Protein AF-A0A7K2VY89-F1 (afdb_monomer)

Foldseek 3Di:
DLLVLLLCLLVVVCVVCVNVVLLQQQLQQQLVVVVDPLVVSVVSSVDPDGDPRSVVRSVVVSVVSSVVLSVLVVVHVLSSVLVSVLVVLVVVLVLLVCLDAPNAQSDCDDDSVVRHRVHYPVRSVVSVVVSVVVSVVSVPPPPPD

Radius of gyration: 17.44 Å; Cα contacts (8 Å, |Δi|>4): 141; chains: 1; bounding box: 44×24×45 Å

Sequence (145 aa):
GPLLAAVCATAVPAVLTRGLHLDGLADTADGLGSGKPAAQALRIMKQSDIGPFGVITLVLVLLAQVAALAHAYEGSWARGALAAVVSATAARLALTLAARTGVPAARPEGLGAAVAGVVPVPGALAVTVTVIAAAAAGGALPGAG

Mean predicted aligned error: 5.03 Å

Solvent-accessible surface area (backbone atoms only — not comparable to full-atom values): 7760 Å² total; per-residue (Å²): 106,39,58,60,53,16,48,50,62,60,45,50,60,36,61,78,49,73,36,51,68,59,49,53,48,22,30,48,34,30,16,62,68,62,74,50,61,68,80,53,16,58,48,51,47,66,50,91,68,84,43,72,45,10,53,52,51,52,53,53,50,53,51,49,52,30,52,56,32,18,56,32,28,68,76,31,65,67,50,20,53,48,50,51,52,47,52,56,50,53,59,51,44,54,52,40,62,58,17,13,52,91,35,77,44,97,46,92,68,60,76,60,36,78,42,35,38,71,32,53,55,71,58,36,50,50,55,45,52,53,51,52,52,52,48,51,53,62,67,65,51,78,74,84,124

Secondary structure (DSSP, 8-state):
-HHHHHHHHHHHHHHHTTTHHHHHHHHHHHHHHT---HHHHHHHTTSSS--HHHHHHHHHHHHHHHHHHHHHHHH-HHHHHHHHHHHHHHHHHHHHHHTBTT---SSSSSHHHHHTT-B-HHHHHHHHHHHHHHHHHHHHS----

pLDDT: mean 90.21, std 9.16, range [43.75, 98.44]

Structure (mmCIF, N/CA/C/O backbone):
data_AF-A0A7K2VY89-F1
#
_entry.id   AF-A0A7K2VY89-F1
#
loop_
_atom_site.group_PDB
_atom_site.id
_atom_site.type_symbol
_atom_site.label_atom_id
_atom_site.label_alt_id
_atom_site.label_comp_id
_atom_site.label_asym_id
_atom_site.label_entity_id
_atom_site.label_seq_id
_atom_site.pdbx_PDB_ins_code
_atom_site.Cartn_x
_atom_site.Cartn_y
_atom_site.Cartn_z
_atom_site.occupancy
_atom_site.B_iso_or_equiv
_atom_site.auth_seq_id
_atom_site.auth_comp_id
_atom_site.auth_asym_id
_atom_site.auth_atom_id
_atom_site.pdbx_PDB_model_num
ATOM 1 N N . GLY A 1 1 ? 3.381 -0.831 -25.253 1.00 92.31 1 GLY A N 1
ATOM 2 C CA . GLY A 1 1 ? 3.948 0.517 -25.038 1.00 92.31 1 GLY A CA 1
ATOM 3 C C . GLY A 1 1 ? 4.009 0.839 -23.552 1.00 92.31 1 GLY A C 1
ATOM 4 O O . GLY A 1 1 ? 3.377 0.108 -22.791 1.00 92.31 1 GLY A O 1
ATOM 5 N N . PRO A 1 2 ? 4.731 1.900 -23.147 1.00 95.62 2 PRO A N 1
ATOM 6 C CA . PRO A 1 2 ? 4.949 2.277 -21.742 1.00 95.62 2 PRO A CA 1
ATOM 7 C C . PRO A 1 2 ? 3.669 2.357 -20.901 1.00 95.62 2 PRO A C 1
ATOM 9 O O . PRO A 1 2 ? 3.603 1.770 -19.825 1.00 95.62 2 PRO A O 1
ATOM 12 N N . LEU A 1 3 ? 2.609 2.973 -21.438 1.00 97.50 3 LEU A N 1
ATOM 13 C CA . LEU A 1 3 ? 1.317 3.080 -20.754 1.00 97.50 3 LEU A CA 1
ATOM 14 C C . LEU A 1 3 ? 0.694 1.712 -20.433 1.00 97.50 3 LEU A C 1
ATOM 16 O O . LEU A 1 3 ? 0.249 1.479 -19.315 1.00 97.50 3 LEU A O 1
ATOM 20 N N . LEU A 1 4 ? 0.697 0.781 -21.392 1.00 97.69 4 LEU A N 1
ATOM 21 C CA . LEU A 1 4 ? 0.163 -0.566 -21.169 1.00 97.69 4 LEU A CA 1
ATOM 22 C C . LEU A 1 4 ? 0.989 -1.324 -20.120 1.00 97.69 4 LEU A C 1
ATOM 24 O O . LEU A 1 4 ? 0.421 -2.006 -19.275 1.00 97.69 4 LEU A O 1
ATOM 28 N N . ALA A 1 5 ? 2.318 -1.180 -20.143 1.00 97.25 5 ALA A N 1
ATOM 29 C CA . ALA A 1 5 ? 3.189 -1.781 -19.135 1.00 97.25 5 ALA A CA 1
ATOM 30 C C . ALA A 1 5 ? 2.903 -1.222 -17.732 1.00 97.25 5 ALA A C 1
ATOM 32 O O . ALA A 1 5 ? 2.839 -1.990 -16.775 1.00 97.25 5 ALA A O 1
ATOM 33 N N . ALA A 1 6 ? 2.662 0.087 -17.619 1.00 97.38 6 ALA A N 1
ATOM 34 C CA . ALA A 1 6 ? 2.277 0.739 -16.373 1.00 97.38 6 ALA A CA 1
ATOM 35 C C . ALA A 1 6 ? 0.930 0.233 -15.836 1.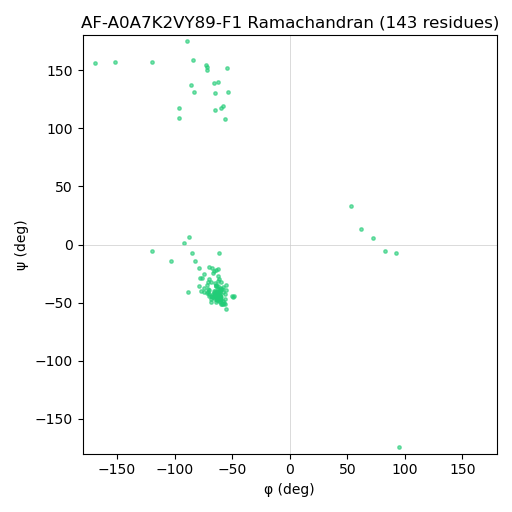00 97.38 6 ALA A C 1
ATOM 37 O O . ALA A 1 6 ? 0.844 -0.122 -14.664 1.00 97.38 6 ALA A O 1
ATOM 38 N N . VAL A 1 7 ? -0.090 0.122 -16.696 1.00 98.12 7 VAL A N 1
ATOM 39 C CA . VAL A 1 7 ? -1.400 -0.448 -16.332 1.00 98.12 7 VAL A CA 1
ATOM 40 C C . VAL A 1 7 ? -1.266 -1.903 -15.879 1.00 98.12 7 VAL A C 1
ATOM 42 O O . VAL A 1 7 ? -1.835 -2.290 -14.864 1.00 98.12 7 VAL A O 1
ATOM 45 N N . CYS A 1 8 ? -0.486 -2.723 -16.586 1.00 97.44 8 CYS A N 1
ATOM 46 C CA . CYS A 1 8 ? -0.237 -4.099 -16.158 1.00 97.44 8 CYS A CA 1
ATOM 47 C C . CYS A 1 8 ? 0.496 -4.146 -14.808 1.00 97.44 8 CYS A C 1
ATOM 49 O O . CYS A 1 8 ? 0.133 -4.935 -13.938 1.00 97.44 8 CYS A O 1
ATOM 51 N N . ALA A 1 9 ? 1.499 -3.288 -14.608 1.00 96.06 9 ALA A N 1
ATOM 52 C CA . ALA A 1 9 ? 2.269 -3.226 -13.371 1.00 96.06 9 ALA A CA 1
ATOM 53 C C . ALA A 1 9 ? 1.423 -2.796 -12.157 1.00 96.06 9 ALA A C 1
ATOM 55 O O . ALA A 1 9 ? 1.662 -3.301 -11.062 1.00 96.06 9 ALA A O 1
ATOM 56 N N . THR A 1 10 ? 0.415 -1.933 -12.333 1.00 96.25 10 THR A N 1
ATOM 57 C CA . THR A 1 10 ? -0.552 -1.592 -11.270 1.00 96.25 10 THR A CA 1
ATOM 58 C C . THR A 1 10 ? -1.634 -2.656 -11.084 1.00 96.25 10 THR A C 1
ATOM 60 O O . THR A 1 10 ? -2.035 -2.937 -9.954 1.00 96.25 10 THR A O 1
ATOM 63 N N . ALA A 1 11 ? -2.082 -3.305 -12.162 1.00 96.31 11 ALA A N 1
ATOM 64 C CA . ALA A 1 11 ? -3.124 -4.329 -12.108 1.00 96.31 11 ALA A CA 1
ATOM 65 C C . ALA A 1 11 ? -2.651 -5.648 -11.475 1.00 96.31 11 ALA A C 1
ATOM 67 O O . ALA A 1 11 ? -3.420 -6.303 -10.770 1.00 96.31 11 ALA A O 1
ATOM 68 N N . VAL A 1 12 ? -1.393 -6.050 -11.686 1.00 96.00 12 VAL A N 1
ATOM 69 C CA . VAL A 1 12 ? -0.855 -7.318 -11.162 1.00 96.00 12 VAL A CA 1
ATOM 70 C C . VAL A 1 12 ? -0.996 -7.420 -9.633 1.00 96.00 12 VAL A C 1
ATOM 72 O O . VAL A 1 12 ? -1.581 -8.401 -9.170 1.00 96.00 12 VAL A O 1
ATOM 75 N N . PRO A 1 13 ? -0.565 -6.436 -8.816 1.00 92.75 13 PRO A N 1
ATOM 76 C CA . PRO A 1 13 ? -0.810 -6.453 -7.374 1.00 92.75 13 PRO A CA 1
ATOM 77 C C . PRO A 1 13 ? -2.296 -6.531 -7.002 1.00 92.75 13 PRO A C 1
ATOM 79 O O . PRO A 1 13 ? -2.644 -7.214 -6.035 1.00 92.75 13 PRO A O 1
ATOM 82 N N . ALA A 1 14 ? -3.183 -5.875 -7.759 1.00 94.88 14 ALA A N 1
ATOM 83 C CA . ALA A 1 14 ? -4.629 -5.935 -7.531 1.00 94.88 14 ALA A CA 1
ATOM 84 C C . ALA A 1 14 ? -5.158 -7.351 -7.723 1.00 94.88 14 ALA A C 1
ATOM 86 O O . ALA A 1 14 ? -5.806 -7.879 -6.825 1.00 94.88 14 ALA A O 1
ATOM 87 N N . VAL A 1 15 ? -4.783 -8.021 -8.808 1.00 96.25 15 VAL A N 1
ATOM 88 C CA . VAL A 1 15 ? -5.179 -9.414 -9.050 1.00 96.25 15 VAL A CA 1
ATOM 89 C C . VAL A 1 15 ? -4.580 -10.356 -8.002 1.00 96.25 15 VAL A C 1
ATOM 91 O O . VAL A 1 15 ? -5.305 -11.159 -7.416 1.00 96.25 15 VAL A O 1
ATOM 94 N N . LEU A 1 16 ? -3.283 -10.230 -7.701 1.00 94.62 16 LEU A N 1
ATOM 95 C CA . LEU A 1 16 ? -2.589 -11.099 -6.739 1.00 94.62 16 LEU A CA 1
ATOM 96 C C . LEU A 1 16 ? -3.152 -10.987 -5.318 1.00 94.62 16 LEU A C 1
ATOM 98 O O . LEU A 1 16 ? -3.147 -11.959 -4.567 1.00 94.62 16 LEU A O 1
ATOM 102 N N . THR A 1 17 ? -3.646 -9.808 -4.947 1.00 92.31 17 THR A N 1
ATOM 103 C CA . THR A 1 17 ? -4.306 -9.578 -3.653 1.00 92.31 17 THR A CA 1
ATOM 104 C C . THR A 1 17 ? -5.819 -9.776 -3.710 1.00 92.31 17 THR A C 1
ATOM 106 O O . THR A 1 17 ? -6.479 -9.581 -2.695 1.00 92.31 17 THR A O 1
ATOM 109 N N . ARG A 1 18 ? -6.380 -10.144 -4.872 1.00 94.44 18 ARG A N 1
ATOM 110 C CA . ARG A 1 18 ? -7.831 -10.196 -5.126 1.00 94.44 18 ARG A CA 1
ATOM 111 C C . ARG A 1 18 ? -8.547 -8.881 -4.786 1.00 94.44 18 ARG A C 1
ATOM 113 O O . ARG A 1 18 ? -9.672 -8.892 -4.309 1.00 94.44 18 ARG A O 1
ATOM 120 N N . GLY A 1 19 ? -7.867 -7.756 -4.984 1.00 93.00 19 GLY A N 1
ATOM 121 C CA . GLY A 1 19 ? -8.367 -6.417 -4.686 1.00 93.00 19 GLY A CA 1
ATOM 122 C C . GLY A 1 19 ? -8.222 -5.985 -3.227 1.00 93.00 19 GLY A C 1
ATOM 123 O O . 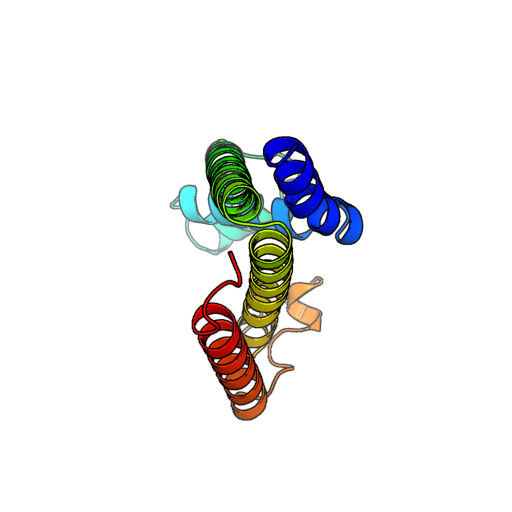GLY A 1 19 ? -8.442 -4.814 -2.953 1.00 93.00 19 GLY A O 1
ATOM 124 N N . LEU A 1 20 ? -7.771 -6.852 -2.311 1.00 92.31 20 LEU A N 1
ATOM 125 C CA . LEU A 1 20 ? -7.786 -6.589 -0.862 1.00 92.31 20 LEU A CA 1
ATOM 126 C C . LEU A 1 20 ? -7.075 -5.291 -0.445 1.00 92.31 20 LEU A C 1
ATOM 128 O O . LEU A 1 20 ? -7.479 -4.632 0.506 1.00 92.31 20 LEU A O 1
ATOM 132 N N . HIS A 1 21 ? -5.997 -4.916 -1.134 1.00 92.75 21 HIS A N 1
ATOM 133 C CA . HIS A 1 21 ? -5.279 -3.682 -0.808 1.00 92.75 21 HIS A CA 1
ATOM 134 C C . HIS A 1 21 ? -5.982 -2.417 -1.327 1.00 92.75 21 HIS A C 1
ATOM 136 O O . HIS A 1 21 ? -5.830 -1.360 -0.722 1.00 92.75 21 HIS A O 1
ATOM 142 N N . LEU A 1 22 ? -6.729 -2.518 -2.433 1.00 95.44 22 LEU A N 1
ATOM 143 C CA . LEU A 1 22 ? -7.538 -1.418 -2.963 1.00 95.44 22 LEU A CA 1
ATOM 144 C C . LEU A 1 22 ? -8.820 -1.264 -2.143 1.00 95.44 22 LEU A C 1
ATOM 146 O O . LEU A 1 22 ? -9.188 -0.147 -1.811 1.00 95.44 22 LEU A O 1
ATOM 150 N N . ASP A 1 23 ? -9.430 -2.381 -1.756 1.00 94.81 23 ASP A N 1
ATOM 151 C CA . ASP A 1 23 ? -10.564 -2.447 -0.831 1.00 94.81 23 ASP A CA 1
ATOM 152 C C . ASP A 1 23 ? -10.221 -1.754 0.495 1.00 94.81 23 ASP A C 1
ATOM 154 O O . ASP A 1 23 ? -10.806 -0.734 0.841 1.00 94.81 23 ASP A O 1
ATOM 158 N N . GLY A 1 24 ? -9.129 -2.175 1.146 1.00 93.31 24 GLY A N 1
ATOM 159 C CA . GLY A 1 24 ? -8.674 -1.539 2.382 1.00 93.31 24 GLY A CA 1
ATOM 160 C C . GLY A 1 24 ? -8.302 -0.057 2.229 1.00 93.31 24 GLY A C 1
ATOM 161 O O . GLY A 1 24 ? -8.456 0.709 3.181 1.00 93.31 24 GLY A O 1
ATOM 162 N N . LEU A 1 25 ? -7.828 0.375 1.053 1.00 95.25 25 LEU A N 1
ATOM 163 C CA . LEU A 1 25 ? -7.570 1.790 0.768 1.00 95.25 25 LEU A CA 1
ATOM 164 C C . LEU A 1 25 ? -8.878 2.587 0.653 1.00 95.25 25 LEU A C 1
ATOM 166 O O . LEU A 1 25 ? -8.966 3.674 1.226 1.00 95.25 25 LEU A O 1
ATOM 170 N N . ALA A 1 26 ? -9.873 2.051 -0.057 1.00 97.38 26 ALA A N 1
ATOM 171 C CA . ALA A 1 26 ? -11.187 2.664 -0.206 1.00 97.38 26 ALA A CA 1
ATOM 172 C C . ALA A 1 26 ? -11.915 2.755 1.139 1.00 97.38 26 ALA A C 1
ATOM 174 O O . ALA A 1 26 ? -12.306 3.851 1.537 1.00 97.38 26 ALA A O 1
ATOM 175 N N . ASP A 1 27 ? -11.963 1.653 1.892 1.00 95.50 27 ASP A N 1
ATOM 176 C CA . ASP A 1 27 ? -12.549 1.599 3.233 1.00 95.50 27 ASP A CA 1
ATOM 177 C C . ASP A 1 27 ? -11.902 2.629 4.155 1.00 95.50 27 ASP A C 1
ATOM 179 O O . ASP A 1 27 ? -12.582 3.391 4.847 1.00 95.50 27 ASP A O 1
ATOM 183 N N . THR A 1 28 ? -10.566 2.689 4.153 1.00 94.69 28 THR A N 1
ATOM 184 C CA . THR A 1 28 ? -9.829 3.648 4.979 1.00 94.69 28 THR A CA 1
ATOM 185 C C . THR A 1 28 ? -10.189 5.083 4.600 1.00 94.69 28 THR A C 1
ATOM 187 O O . THR A 1 28 ? -10.415 5.908 5.488 1.00 94.69 28 THR A O 1
ATOM 190 N N . ALA A 1 29 ? -10.280 5.383 3.303 1.00 97.44 29 ALA A N 1
ATOM 191 C CA . ALA A 1 29 ? -10.660 6.703 2.817 1.00 97.44 29 ALA A CA 1
ATOM 192 C C . ALA A 1 29 ? -12.101 7.072 3.194 1.00 97.44 29 ALA A C 1
ATOM 194 O O . ALA A 1 29 ? -12.326 8.181 3.672 1.00 97.44 29 ALA A O 1
ATOM 195 N N . ASP A 1 30 ? -13.060 6.156 3.061 1.00 97.50 30 ASP A N 1
ATOM 196 C CA . ASP A 1 30 ? -14.456 6.400 3.433 1.00 97.50 30 ASP A CA 1
ATOM 197 C C . ASP A 1 30 ? -14.639 6.538 4.945 1.00 97.50 30 ASP A C 1
ATOM 199 O O . ASP A 1 30 ? -15.292 7.473 5.418 1.00 97.50 30 ASP A O 1
ATOM 203 N N . GLY A 1 31 ? -14.009 5.666 5.731 1.00 96.25 31 GLY A N 1
ATOM 204 C CA . GLY A 1 31 ? -14.075 5.734 7.184 1.00 96.25 31 GLY A CA 1
ATOM 205 C C . GLY A 1 31 ? -13.460 7.023 7.732 1.00 96.25 31 GLY A C 1
ATOM 206 O O . GLY A 1 31 ? -14.099 7.700 8.541 1.00 96.25 31 GLY A O 1
ATOM 207 N N . LEU A 1 32 ? -12.263 7.406 7.274 1.00 95.62 32 LEU A N 1
ATOM 208 C CA . LEU A 1 3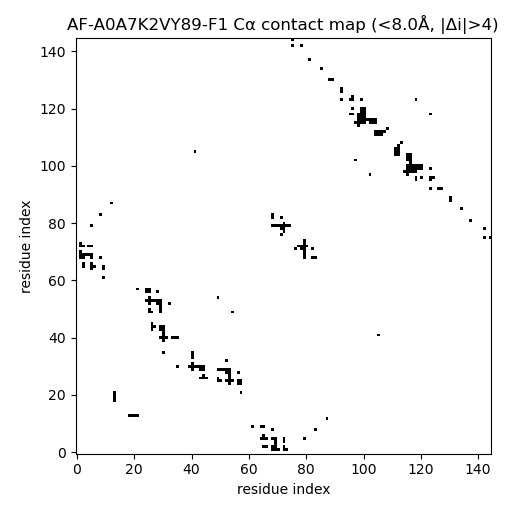2 ? -11.602 8.644 7.710 1.00 95.62 32 LEU A CA 1
ATOM 209 C C . LEU A 1 32 ? -12.276 9.899 7.135 1.00 95.62 32 LEU A C 1
ATOM 211 O O . LEU A 1 32 ? -12.476 10.874 7.860 1.00 95.62 32 LEU A O 1
ATOM 215 N N . GLY A 1 33 ? -12.669 9.867 5.861 1.00 95.69 33 GLY A N 1
ATOM 216 C CA . GLY A 1 33 ? -13.340 10.970 5.170 1.00 95.69 33 GLY A CA 1
ATOM 217 C C . GLY A 1 33 ? -14.734 11.275 5.718 1.00 95.69 33 GLY A C 1
ATOM 218 O O . GLY A 1 33 ? -15.201 12.408 5.623 1.00 95.69 33 GLY A O 1
ATOM 219 N N . SER A 1 34 ? -15.381 10.306 6.376 1.00 94.56 34 SER A N 1
ATOM 220 C CA . SER A 1 34 ? -16.690 10.500 7.010 1.00 94.56 34 SER A CA 1
ATOM 221 C C . SER A 1 34 ? -16.704 11.536 8.145 1.00 94.56 34 SER A C 1
ATOM 223 O O . SER A 1 34 ? -17.778 12.017 8.520 1.00 94.56 34 SER A O 1
ATOM 225 N N . GLY A 1 35 ? -15.542 11.838 8.744 1.00 94.19 35 GLY A N 1
ATOM 226 C CA . GLY A 1 35 ? -15.421 12.732 9.901 1.00 94.19 35 GLY A CA 1
ATOM 227 C C . GLY A 1 35 ? -16.160 12.244 11.155 1.00 94.19 35 GLY A C 1
ATOM 228 O O . GLY A 1 35 ? -16.385 13.017 12.088 1.00 94.19 35 GLY A O 1
ATOM 229 N N . LYS A 1 36 ? -16.593 10.978 11.184 1.00 94.94 36 LYS A N 1
ATOM 230 C CA . LYS A 1 36 ? -17.340 10.403 12.304 1.00 94.94 36 LYS A CA 1
ATOM 231 C C . LYS A 1 36 ? -16.401 9.913 13.417 1.00 94.94 36 LYS A C 1
ATOM 233 O O . LYS A 1 36 ? -15.241 9.598 13.155 1.00 94.94 36 LYS A O 1
ATOM 238 N N . PRO A 1 37 ? -16.895 9.766 14.663 1.00 96.31 37 PRO A N 1
ATOM 239 C CA . PRO A 1 37 ? -16.138 9.116 15.732 1.00 96.31 37 PRO A CA 1
ATOM 240 C C . PRO A 1 37 ? -15.664 7.711 15.333 1.00 96.31 37 PRO A C 1
ATOM 242 O O . PRO A 1 37 ? -16.354 7.016 14.584 1.00 96.31 37 PRO A O 1
ATOM 245 N N . ALA A 1 38 ? -14.542 7.255 15.900 1.00 92.62 38 ALA A N 1
ATOM 246 C CA . ALA A 1 38 ? -13.863 6.010 15.516 1.00 92.62 38 ALA A CA 1
ATOM 247 C C . ALA A 1 38 ? -14.797 4.788 15.409 1.00 92.62 38 ALA A C 1
ATOM 249 O O . ALA A 1 38 ? -14.762 4.064 14.419 1.00 92.62 38 ALA A O 1
ATOM 250 N N . ALA A 1 39 ? -15.699 4.594 16.377 1.00 93.44 39 ALA A N 1
ATOM 251 C CA . ALA A 1 39 ? -16.642 3.473 16.363 1.00 93.44 39 ALA A CA 1
ATOM 252 C C . ALA A 1 39 ? -17.612 3.495 15.167 1.00 93.44 39 ALA A C 1
ATOM 254 O O . ALA A 1 39 ? -18.123 2.452 14.777 1.00 93.44 39 ALA A O 1
ATOM 255 N N . GLN A 1 40 ? -17.911 4.668 14.608 1.00 94.12 40 GLN A N 1
ATOM 256 C CA . GLN A 1 40 ? -18.780 4.825 13.442 1.00 94.12 40 GLN A CA 1
ATOM 257 C C . GLN A 1 40 ? -17.975 4.720 12.143 1.00 94.12 40 GLN A C 1
ATOM 259 O O . GLN A 1 40 ? -18.411 4.024 11.233 1.00 94.12 40 GLN A O 1
ATOM 264 N N . ALA A 1 41 ? -16.779 5.314 12.092 1.00 94.94 41 ALA A N 1
ATOM 265 C CA . ALA A 1 41 ? -15.844 5.151 10.978 1.00 94.94 41 ALA A CA 1
ATOM 266 C C . ALA A 1 41 ? -15.506 3.668 10.730 1.00 94.94 41 ALA A C 1
ATOM 268 O O . ALA A 1 41 ? -15.566 3.198 9.601 1.00 94.94 41 ALA A O 1
ATOM 269 N N . LEU A 1 42 ? -15.269 2.893 11.796 1.00 93.25 42 LEU A N 1
ATOM 270 C CA . LEU A 1 42 ? -15.039 1.445 11.709 1.00 93.25 42 LEU A CA 1
ATOM 271 C C . LEU A 1 42 ? -16.267 0.651 11.251 1.00 93.25 42 LEU A C 1
ATOM 273 O O . LEU A 1 42 ? -16.113 -0.461 10.750 1.00 93.25 42 LEU A O 1
ATOM 277 N N . ARG A 1 43 ? -17.484 1.178 11.452 1.00 92.69 43 ARG A N 1
ATOM 278 C CA . ARG A 1 43 ? -18.692 0.573 10.875 1.00 92.69 43 ARG A CA 1
ATOM 279 C C . ARG A 1 43 ? -18.783 0.853 9.383 1.00 92.69 43 ARG A C 1
ATOM 281 O O . ARG A 1 43 ? -19.119 -0.075 8.666 1.00 92.69 43 ARG A O 1
ATOM 2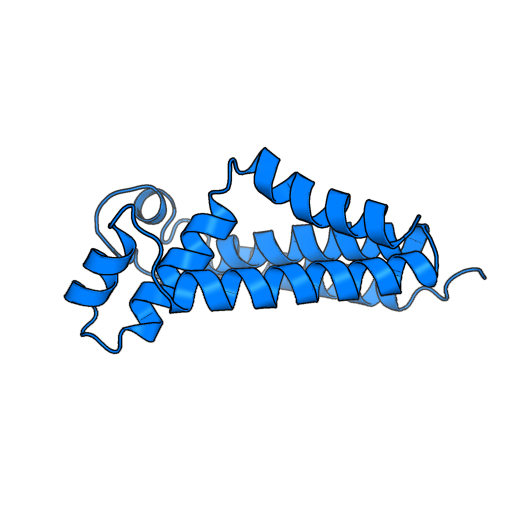88 N N . ILE A 1 44 ? -18.444 2.067 8.944 1.00 93.94 44 ILE A N 1
ATOM 289 C CA . ILE A 1 44 ? -18.386 2.435 7.519 1.00 93.94 44 ILE A CA 1
ATOM 290 C C . ILE A 1 44 ? -17.398 1.519 6.787 1.00 93.94 44 ILE A C 1
ATOM 292 O O . ILE A 1 44 ? -17.790 0.854 5.842 1.00 93.94 44 ILE A O 1
ATOM 296 N N . MET A 1 45 ? -16.187 1.345 7.328 1.00 93.31 45 MET A N 1
ATOM 297 C CA . MET A 1 45 ? -15.158 0.414 6.818 1.00 93.31 45 MET A CA 1
ATOM 298 C C . MET A 1 45 ? -15.563 -1.077 6.810 1.00 93.31 45 MET A C 1
ATOM 300 O O . MET A 1 45 ? -14.773 -1.927 6.418 1.00 93.31 45 MET A O 1
ATOM 304 N N . LYS A 1 46 ? -16.717 -1.449 7.378 1.00 89.88 46 LYS A N 1
ATOM 305 C CA . LYS A 1 46 ? -17.233 -2.832 7.360 1.00 89.88 46 LYS A CA 1
ATOM 306 C C . LYS A 1 46 ? -18.347 -3.016 6.340 1.00 89.88 46 LYS A C 1
ATOM 308 O O . LYS A 1 46 ? -18.760 -4.154 6.113 1.00 89.88 46 LYS A O 1
ATOM 313 N N . GLN A 1 47 ? -18.900 -1.925 5.826 1.00 90.62 47 GLN A N 1
ATOM 314 C CA . GLN A 1 47 ? -19.945 -2.028 4.833 1.00 90.62 47 GLN A CA 1
ATOM 315 C C . GLN A 1 47 ? -19.334 -2.492 3.510 1.00 90.62 47 GLN A C 1
ATOM 317 O O . GLN A 1 47 ? -18.163 -2.265 3.245 1.00 90.62 47 GLN A O 1
ATOM 322 N N . SER A 1 48 ? -20.116 -3.202 2.703 1.00 88.69 48 SER A N 1
ATOM 323 C CA . SER A 1 48 ? -19.640 -3.702 1.408 1.00 88.69 48 SER A CA 1
ATOM 324 C C . SER A 1 48 ? -19.780 -2.673 0.284 1.00 88.69 48 SER A C 1
ATOM 326 O O . SER A 1 48 ? -19.363 -2.944 -0.839 1.00 88.69 48 SER A O 1
ATOM 328 N N . ASP A 1 49 ? -20.424 -1.534 0.548 1.00 91.00 49 ASP A N 1
ATOM 329 C CA . ASP A 1 49 ? -20.551 -0.431 -0.393 1.00 91.00 49 ASP A CA 1
ATOM 330 C C . ASP A 1 49 ? -19.338 0.497 -0.328 1.00 91.00 49 ASP A C 1
ATOM 332 O O . ASP A 1 49 ? -18.866 0.861 0.744 1.00 91.00 49 ASP A O 1
ATOM 336 N N . ILE A 1 50 ? -18.869 0.914 -1.504 1.00 95.31 50 ILE A N 1
ATOM 337 C CA . ILE A 1 50 ? -17.841 1.944 -1.624 1.00 95.31 50 ILE A CA 1
ATOM 338 C C . ILE A 1 50 ? -18.488 3.329 -1.550 1.00 95.31 50 ILE A C 1
ATOM 340 O O . ILE A 1 50 ? -19.464 3.618 -2.250 1.00 95.31 50 ILE A O 1
ATOM 344 N N . GLY A 1 51 ? -17.937 4.200 -0.713 1.00 95.31 51 GLY A N 1
ATOM 345 C CA . GLY A 1 51 ? -18.375 5.578 -0.577 1.00 95.31 51 GLY A CA 1
ATOM 346 C C . GLY A 1 51 ? -17.659 6.537 -1.539 1.00 95.31 51 GLY A C 1
ATOM 347 O O . GLY A 1 51 ? -16.742 6.165 -2.281 1.00 95.31 51 GLY A O 1
ATOM 348 N N . PRO A 1 52 ? -18.075 7.818 -1.563 1.00 96.56 52 PRO A N 1
ATOM 349 C CA . PRO A 1 52 ? -17.497 8.810 -2.466 1.00 96.56 52 PRO A CA 1
ATOM 350 C C . PRO A 1 52 ? -16.004 9.060 -2.229 1.00 96.56 52 PRO A C 1
ATOM 352 O O . PRO A 1 52 ? -15.268 9.287 -3.189 1.00 96.56 52 PRO A O 1
ATOM 355 N N . PHE A 1 53 ? -15.545 9.021 -0.973 1.00 97.69 53 PHE A N 1
ATOM 356 C CA . PHE A 1 53 ? -14.132 9.237 -0.663 1.00 97.69 53 PHE A CA 1
ATOM 357 C C . PHE A 1 53 ? -13.294 8.051 -1.132 1.00 97.69 53 PHE A C 1
ATOM 359 O O . PHE A 1 53 ? -12.250 8.268 -1.742 1.00 97.69 53 PHE A O 1
ATOM 366 N N . GLY A 1 54 ? -13.783 6.823 -0.950 1.00 97.75 54 GLY A N 1
ATOM 367 C CA . GLY A 1 54 ? -13.167 5.611 -1.474 1.00 97.75 54 GLY A CA 1
ATOM 368 C C . GLY A 1 54 ? -13.000 5.674 -2.987 1.00 97.75 54 GLY A C 1
ATOM 369 O O . GLY A 1 54 ? -11.888 5.507 -3.489 1.00 97.75 54 GLY A O 1
ATOM 370 N N . VAL A 1 55 ? -14.065 6.016 -3.723 1.00 98.12 55 VAL A N 1
ATOM 371 C CA . VAL A 1 55 ? -14.008 6.164 -5.189 1.00 98.12 55 VAL A CA 1
ATOM 372 C C . VAL A 1 55 ? -12.983 7.220 -5.610 1.00 98.12 55 VAL A C 1
ATOM 374 O O . VAL A 1 55 ? -12.125 6.938 -6.449 1.00 98.12 55 VAL A O 1
ATOM 377 N N . ILE A 1 56 ? -13.042 8.426 -5.034 1.00 98.25 56 ILE A N 1
ATOM 378 C CA . ILE A 1 56 ? -12.126 9.523 -5.386 1.00 98.25 56 ILE A CA 1
ATOM 379 C C . ILE A 1 56 ? -10.677 9.124 -5.096 1.00 98.25 56 ILE A C 1
ATOM 381 O O . ILE A 1 56 ? -9.806 9.309 -5.948 1.00 98.25 56 ILE A O 1
ATOM 385 N N . THR A 1 57 ? -10.411 8.540 -3.926 1.00 98.31 57 THR A N 1
ATOM 386 C CA . THR A 1 57 ? -9.074 8.079 -3.550 1.00 98.31 57 THR A CA 1
ATOM 387 C C . THR A 1 57 ? -8.563 7.013 -4.512 1.00 98.31 57 THR A C 1
ATOM 389 O O . THR A 1 57 ? -7.435 7.139 -4.986 1.00 98.31 57 THR A O 1
ATOM 392 N N . LEU A 1 58 ? -9.368 6.002 -4.855 1.00 98.12 58 LEU A N 1
ATOM 393 C CA . LEU A 1 58 ? -8.954 4.960 -5.797 1.00 98.12 58 LEU A CA 1
ATOM 394 C C . LEU A 1 58 ? -8.631 5.528 -7.177 1.00 98.12 58 LEU A C 1
ATOM 396 O O . LEU A 1 58 ? -7.591 5.193 -7.741 1.00 98.12 58 LEU A O 1
ATOM 400 N N . VAL A 1 59 ? -9.480 6.410 -7.706 1.00 98.44 59 VAL A N 1
ATOM 401 C CA . VAL A 1 59 ? -9.248 7.042 -9.010 1.00 98.44 59 VAL A CA 1
ATOM 402 C C . VAL A 1 59 ? -7.943 7.832 -8.995 1.00 98.44 59 VAL A C 1
ATOM 404 O O . VAL A 1 59 ? -7.087 7.610 -9.849 1.00 98.44 59 VAL A O 1
ATOM 407 N N . LEU A 1 60 ? -7.747 8.713 -8.011 1.00 98.38 60 LEU A N 1
ATOM 408 C CA . LEU A 1 60 ? -6.546 9.546 -7.937 1.00 98.38 60 LEU A CA 1
ATOM 409 C C . LEU A 1 60 ? -5.274 8.712 -7.742 1.00 98.38 60 LEU A C 1
ATOM 411 O O . LEU A 1 60 ? -4.269 8.971 -8.403 1.00 98.38 60 LEU A O 1
ATOM 415 N N . VAL A 1 61 ? -5.313 7.692 -6.881 1.00 97.25 61 VAL A N 1
ATOM 416 C CA . VAL A 1 61 ? -4.154 6.830 -6.614 1.00 97.25 61 VAL A CA 1
ATOM 417 C C . VAL A 1 61 ? -3.802 5.979 -7.830 1.00 97.25 61 VAL A C 1
ATOM 419 O O . VAL A 1 61 ? -2.635 5.947 -8.217 1.00 97.25 61 VAL A O 1
ATOM 422 N N . LEU A 1 62 ? -4.776 5.329 -8.472 1.00 97.81 62 LEU A N 1
ATOM 423 C CA . LEU A 1 62 ? -4.514 4.493 -9.647 1.00 97.81 62 LEU A CA 1
ATOM 424 C C . LEU A 1 62 ? -4.013 5.328 -10.831 1.00 97.81 62 LEU A C 1
ATOM 426 O O . LEU A 1 62 ? -3.071 4.917 -11.508 1.00 97.81 62 LEU A O 1
ATOM 430 N N . LEU A 1 63 ? -4.581 6.521 -11.049 1.00 98.31 63 LEU A N 1
ATOM 431 C CA . LEU A 1 63 ? -4.090 7.451 -12.068 1.00 98.31 63 LEU A CA 1
ATOM 432 C C . LEU A 1 63 ? -2.654 7.891 -11.779 1.00 98.31 63 LEU A C 1
ATOM 434 O O . LEU A 1 63 ? -1.815 7.843 -12.677 1.00 98.31 63 LEU A O 1
ATOM 438 N N . ALA A 1 64 ? -2.348 8.264 -10.534 1.00 97.56 64 ALA A N 1
ATOM 439 C CA . ALA A 1 64 ? -1.000 8.662 -10.143 1.00 97.56 64 ALA A CA 1
AT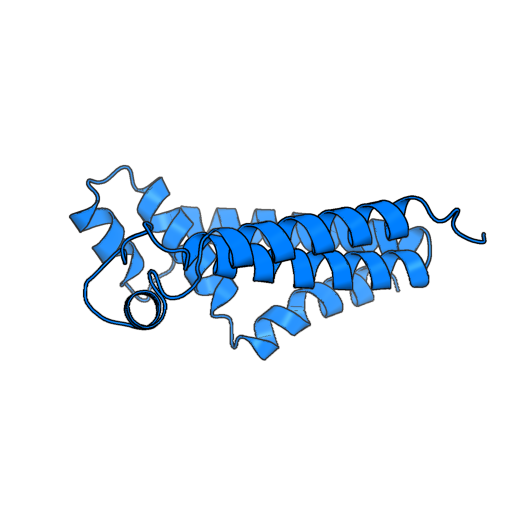OM 440 C C . ALA A 1 64 ? 0.013 7.519 -10.322 1.00 97.56 64 ALA A C 1
ATOM 442 O O . ALA A 1 64 ? 1.102 7.740 -10.850 1.00 97.56 64 ALA A O 1
ATOM 443 N N . GLN A 1 65 ? -0.346 6.290 -9.938 1.00 96.38 65 GLN A N 1
ATOM 444 C CA . GLN A 1 65 ? 0.513 5.118 -10.111 1.00 96.38 65 GLN A CA 1
ATOM 445 C C . GLN A 1 65 ? 0.778 4.815 -11.589 1.00 96.38 65 GLN A C 1
ATOM 447 O O . GLN A 1 65 ? 1.928 4.602 -11.973 1.00 96.38 65 GLN A O 1
ATOM 452 N N . VAL A 1 66 ? -0.267 4.817 -12.425 1.00 98.19 66 VAL A N 1
ATOM 453 C CA . VAL A 1 66 ? -0.127 4.571 -13.866 1.00 98.19 66 VAL A CA 1
ATOM 454 C C . VAL A 1 66 ? 0.700 5.673 -14.526 1.00 98.19 66 VAL A C 1
ATOM 456 O O . VAL A 1 66 ? 1.605 5.352 -15.289 1.00 98.19 66 VAL A O 1
ATOM 459 N N . ALA A 1 67 ? 0.451 6.946 -14.207 1.00 97.38 67 ALA A N 1
ATOM 460 C CA . ALA A 1 67 ? 1.220 8.066 -14.747 1.00 97.38 67 ALA A CA 1
ATOM 461 C C . ALA A 1 67 ? 2.705 7.974 -14.361 1.00 97.38 67 ALA A C 1
ATOM 463 O O . ALA A 1 67 ? 3.576 8.036 -15.227 1.00 97.38 67 ALA A O 1
ATOM 464 N N . ALA A 1 68 ? 3.007 7.744 -13.080 1.00 95.00 68 ALA A N 1
ATOM 465 C CA . ALA A 1 68 ? 4.381 7.624 -12.599 1.00 95.00 68 ALA A CA 1
ATOM 466 C C . ALA A 1 68 ? 5.130 6.449 -13.250 1.00 95.00 68 ALA A C 1
ATOM 468 O O . ALA A 1 68 ? 6.278 6.596 -13.673 1.00 95.00 68 ALA A O 1
ATOM 469 N N . LEU A 1 69 ? 4.482 5.286 -13.368 1.00 95.94 69 LEU A N 1
ATOM 470 C CA . LEU A 1 69 ? 5.090 4.116 -14.001 1.00 95.94 69 LEU A CA 1
ATOM 471 C C . LEU A 1 69 ? 5.237 4.293 -15.513 1.00 95.94 69 LEU A C 1
ATOM 473 O O . LEU A 1 69 ? 6.261 3.890 -16.058 1.00 95.94 69 LEU A O 1
ATOM 477 N N . ALA A 1 70 ? 4.269 4.916 -16.190 1.00 97.25 70 ALA A N 1
ATOM 478 C CA . ALA A 1 70 ? 4.364 5.198 -17.619 1.00 97.25 70 ALA A CA 1
ATOM 479 C C . ALA A 1 70 ? 5.577 6.091 -17.910 1.00 97.25 70 ALA A C 1
ATOM 481 O O . ALA A 1 70 ? 6.403 5.721 -18.743 1.00 97.25 70 ALA A O 1
ATOM 482 N N . HIS A 1 71 ? 5.755 7.170 -17.141 1.00 95.19 71 HIS A N 1
ATOM 483 C CA . HIS A 1 71 ? 6.934 8.034 -17.235 1.00 95.19 71 HIS A CA 1
ATOM 484 C C . HIS A 1 71 ? 8.248 7.295 -16.941 1.00 95.19 71 HIS A C 1
ATOM 486 O O . HIS A 1 71 ? 9.259 7.525 -17.604 1.00 95.19 71 HIS A O 1
ATOM 492 N N . ALA A 1 72 ? 8.258 6.361 -15.985 1.00 92.94 72 ALA A N 1
ATOM 493 C CA . ALA A 1 72 ? 9.445 5.550 -15.716 1.00 92.94 72 ALA A CA 1
ATOM 494 C C . ALA A 1 72 ? 9.794 4.614 -16.892 1.00 92.94 72 ALA A C 1
ATOM 496 O O . ALA A 1 72 ? 10.968 4.493 -17.251 1.00 92.94 72 ALA A O 1
ATOM 497 N N . TYR A 1 73 ? 8.788 3.986 -17.512 1.00 94.69 73 TYR A N 1
ATOM 498 C CA . TYR A 1 73 ? 8.955 3.129 -18.693 1.00 94.69 73 TYR A CA 1
ATOM 499 C C . TYR A 1 73 ? 9.317 3.911 -19.964 1.00 94.69 73 TYR A C 1
ATOM 501 O O . TYR A 1 73 ? 10.001 3.358 -20.823 1.00 94.69 73 TYR A O 1
ATOM 509 N N . GLU A 1 74 ? 8.889 5.171 -20.092 1.00 94.62 74 GLU A N 1
ATOM 510 C CA . GLU A 1 74 ? 9.321 6.079 -21.167 1.00 94.62 74 GLU A CA 1
ATOM 511 C C . GLU A 1 74 ? 10.826 6.356 -21.101 1.00 94.62 74 GLU A C 1
ATOM 513 O O . GLU A 1 74 ? 11.486 6.403 -22.135 1.00 94.62 74 GLU A O 1
ATOM 518 N N . GLY A 1 75 ? 11.377 6.497 -19.890 1.00 90.38 75 GLY A N 1
ATOM 519 C CA . GLY A 1 75 ? 12.809 6.712 -19.692 1.00 90.38 75 GLY A CA 1
ATOM 520 C C . GLY A 1 75 ? 13.655 5.487 -20.049 1.00 90.38 75 GLY A C 1
ATOM 521 O O . GLY A 1 75 ? 14.649 5.617 -20.755 1.00 90.38 75 GLY A O 1
ATOM 522 N N . SER A 1 76 ? 13.298 4.306 -19.536 1.00 93.25 76 SER A N 1
ATOM 523 C CA . SER A 1 76 ? 13.821 3.014 -20.005 1.00 93.25 76 SER A CA 1
ATOM 524 C C . SER A 1 76 ? 13.024 1.848 -19.415 1.00 93.25 76 SER A C 1
ATOM 526 O O . SER A 1 76 ? 12.469 1.939 -18.318 1.00 93.25 76 SER A O 1
ATOM 528 N N . TRP A 1 77 ? 13.033 0.695 -20.091 1.00 93.19 77 TRP A N 1
ATOM 529 C CA . TRP A 1 77 ? 12.388 -0.520 -19.574 1.00 93.19 77 TRP A CA 1
ATOM 530 C C . TRP A 1 77 ? 12.953 -0.972 -18.223 1.00 93.19 77 TRP A C 1
ATOM 532 O O . TRP A 1 77 ? 12.193 -1.385 -17.348 1.00 93.19 77 TRP A O 1
ATOM 542 N N . ALA A 1 78 ? 14.269 -0.848 -18.028 1.00 91.31 78 ALA A N 1
ATOM 543 C CA . ALA A 1 78 ? 14.922 -1.193 -16.768 1.00 91.31 78 ALA A CA 1
ATOM 544 C C . ALA A 1 78 ? 14.473 -0.278 -15.618 1.00 91.31 78 ALA A C 1
ATOM 546 O O . ALA A 1 78 ? 14.174 -0.766 -14.529 1.00 91.31 78 ALA A O 1
ATOM 547 N N . ARG A 1 79 ? 14.363 1.037 -15.862 1.00 88.25 79 ARG A N 1
ATOM 548 C CA . ARG A 1 79 ? 13.868 2.002 -14.867 1.00 88.25 79 ARG A CA 1
ATOM 549 C C . ARG A 1 79 ? 12.408 1.752 -14.515 1.00 88.25 79 ARG A C 1
ATOM 551 O O . ARG A 1 79 ? 12.078 1.735 -13.334 1.00 88.25 79 ARG A O 1
ATOM 558 N N . GLY A 1 80 ? 11.554 1.510 -15.509 1.00 92.75 80 GLY A N 1
ATOM 559 C CA . GLY A 1 80 ? 10.148 1.176 -15.275 1.00 92.75 80 GLY A CA 1
ATOM 560 C C . GLY A 1 80 ? 9.970 -0.106 -14.453 1.00 92.75 80 GLY A C 1
ATOM 561 O O . GLY A 1 80 ? 9.213 -0.115 -13.481 1.00 92.75 80 GLY A O 1
ATOM 562 N N . ALA A 1 81 ? 10.724 -1.163 -14.773 1.00 92.44 81 ALA A N 1
ATOM 563 C CA . ALA A 1 81 ? 10.702 -2.413 -14.013 1.00 92.44 81 ALA A CA 1
ATOM 564 C C . ALA A 1 81 ? 11.207 -2.222 -12.572 1.00 92.44 81 ALA A C 1
ATOM 566 O O . ALA A 1 81 ? 10.569 -2.689 -11.627 1.00 92.44 81 ALA A O 1
ATOM 567 N N . LEU A 1 82 ? 12.312 -1.491 -12.388 1.00 90.44 82 LEU A N 1
ATOM 568 C CA . LEU A 1 82 ? 12.841 -1.164 -11.064 1.00 90.44 82 LEU A CA 1
ATOM 569 C C . LEU A 1 82 ? 11.828 -0.358 -10.240 1.00 90.44 82 LEU A C 1
ATOM 571 O O . LEU A 1 82 ? 11.583 -0.695 -9.085 1.00 90.44 82 LEU A O 1
ATOM 575 N N . ALA A 1 83 ? 11.200 0.662 -10.832 1.00 90.25 83 ALA A N 1
ATOM 576 C CA . ALA A 1 83 ? 10.178 1.471 -10.173 1.00 90.25 83 ALA A CA 1
ATOM 577 C C . ALA A 1 83 ? 8.972 0.626 -9.733 1.00 90.25 83 ALA A C 1
ATOM 579 O O . ALA A 1 83 ? 8.488 0.786 -8.611 1.00 90.25 83 ALA A O 1
ATOM 580 N N . ALA A 1 84 ? 8.524 -0.318 -10.567 1.00 92.25 84 ALA A N 1
ATOM 581 C CA . ALA A 1 84 ? 7.453 -1.247 -10.213 1.00 92.25 84 ALA A CA 1
ATOM 582 C C . ALA A 1 84 ? 7.840 -2.149 -9.025 1.00 92.25 84 ALA A C 1
ATOM 584 O O . ALA A 1 84 ? 7.056 -2.304 -8.087 1.00 92.25 84 ALA A O 1
ATOM 585 N N . VAL A 1 85 ? 9.062 -2.696 -9.020 1.00 90.94 85 VAL A N 1
ATOM 586 C CA . VAL A 1 85 ? 9.569 -3.530 -7.915 1.00 90.94 85 VAL A CA 1
ATOM 587 C C . VAL A 1 85 ? 9.712 -2.724 -6.625 1.00 90.94 85 VAL A C 1
ATOM 589 O O . VAL A 1 85 ? 9.276 -3.186 -5.572 1.00 90.94 85 VAL A O 1
ATOM 592 N N . VAL A 1 86 ? 10.282 -1.518 -6.693 1.00 87.81 86 VAL A N 1
ATOM 593 C CA . VAL A 1 86 ? 10.440 -0.615 -5.542 1.00 87.81 86 VAL A CA 1
ATOM 594 C C . VAL A 1 86 ? 9.081 -0.203 -4.979 1.00 87.81 86 VAL A C 1
ATOM 596 O O . VAL A 1 86 ? 8.887 -0.222 -3.767 1.00 87.81 86 VAL A O 1
ATOM 599 N N . SER A 1 87 ? 8.111 0.122 -5.836 1.00 88.44 87 SER A N 1
ATOM 600 C CA . SER A 1 87 ? 6.747 0.438 -5.401 1.00 88.44 87 SER A CA 1
ATOM 601 C C . SER A 1 87 ? 6.098 -0.754 -4.690 1.00 88.44 87 SER A C 1
ATOM 603 O O . SER A 1 87 ? 5.552 -0.605 -3.593 1.00 88.44 87 SER A O 1
ATOM 605 N N . ALA A 1 88 ? 6.221 -1.957 -5.261 1.00 89.06 88 ALA A N 1
ATOM 606 C CA . ALA A 1 88 ? 5.674 -3.174 -4.675 1.00 89.06 88 ALA A CA 1
ATOM 607 C C . ALA A 1 88 ? 6.320 -3.519 -3.323 1.00 89.06 88 ALA A C 1
ATOM 609 O O . ALA A 1 88 ? 5.608 -3.900 -2.394 1.00 89.06 88 ALA A O 1
ATOM 610 N N . THR A 1 89 ? 7.641 -3.373 -3.176 1.00 87.12 89 THR A N 1
ATOM 611 C CA . THR A 1 89 ? 8.332 -3.617 -1.897 1.00 87.12 89 THR A CA 1
ATOM 612 C C . THR A 1 89 ? 8.002 -2.550 -0.860 1.00 87.12 89 THR A C 1
ATOM 614 O O . THR A 1 89 ? 7.686 -2.903 0.278 1.00 87.12 89 THR A O 1
ATOM 617 N N . ALA A 1 90 ? 7.969 -1.270 -1.241 1.00 85.44 90 ALA A N 1
ATOM 618 C CA . ALA A 1 90 ? 7.565 -0.177 -0.359 1.00 85.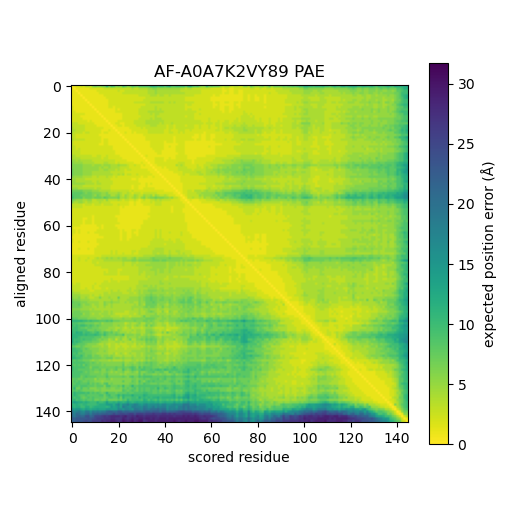44 90 ALA A CA 1
ATOM 619 C C . ALA A 1 90 ? 6.139 -0.374 0.187 1.00 85.44 90 ALA A C 1
ATOM 621 O O . ALA A 1 90 ? 5.906 -0.207 1.384 1.00 85.44 90 ALA A O 1
ATOM 622 N N . ALA A 1 91 ? 5.198 -0.829 -0.648 1.00 85.19 91 ALA A N 1
ATOM 623 C CA . ALA A 1 91 ? 3.841 -1.153 -0.207 1.00 85.19 91 ALA A CA 1
ATOM 624 C C . ALA A 1 91 ? 3.806 -2.258 0.870 1.00 85.19 91 ALA A C 1
ATOM 626 O O . ALA A 1 91 ? 2.958 -2.232 1.762 1.00 85.19 91 ALA A O 1
ATOM 627 N N . ARG A 1 92 ? 4.740 -3.221 0.842 1.00 85.69 92 ARG A N 1
ATOM 628 C CA . ARG A 1 92 ? 4.834 -4.279 1.867 1.00 85.69 92 ARG A CA 1
ATOM 629 C C . ARG A 1 92 ? 5.444 -3.789 3.177 1.00 85.69 92 ARG A C 1
ATOM 631 O O . ARG A 1 92 ? 5.051 -4.286 4.231 1.00 85.69 92 ARG A O 1
ATOM 638 N N . LEU A 1 93 ? 6.321 -2.785 3.140 1.00 85.69 93 LEU A N 1
ATOM 639 C CA . LEU A 1 93 ? 6.842 -2.156 4.359 1.00 85.69 93 LEU A CA 1
ATOM 640 C C . LEU A 1 93 ? 5.730 -1.534 5.199 1.00 85.69 93 LEU A C 1
ATOM 642 O O . LEU A 1 93 ? 5.747 -1.662 6.423 1.00 85.69 93 LEU A O 1
ATOM 646 N N . ALA A 1 94 ? 4.739 -0.912 4.553 1.00 83.50 94 ALA A N 1
ATOM 647 C CA . ALA A 1 94 ? 3.609 -0.307 5.250 1.00 83.50 94 ALA A CA 1
ATOM 648 C C . ALA A 1 94 ? 2.896 -1.323 6.162 1.00 83.50 94 ALA A C 1
ATOM 650 O O . ALA A 1 94 ? 2.570 -0.998 7.302 1.00 83.50 94 ALA A O 1
ATOM 651 N N . LEU A 1 95 ? 2.756 -2.579 5.716 1.00 84.88 95 LEU A N 1
ATOM 652 C CA . LEU A 1 95 ? 2.200 -3.660 6.535 1.00 84.88 95 LEU A CA 1
ATOM 653 C C . LEU A 1 95 ? 3.100 -4.010 7.723 1.00 84.88 95 LEU A C 1
ATOM 655 O O . LEU A 1 95 ? 2.594 -4.178 8.826 1.00 84.88 95 LEU A O 1
ATOM 659 N N . THR A 1 96 ? 4.421 -4.081 7.536 1.00 87.31 96 THR A N 1
ATOM 660 C CA . THR A 1 96 ? 5.349 -4.369 8.648 1.00 87.31 96 THR A CA 1
ATOM 661 C C . THR A 1 96 ? 5.342 -3.280 9.718 1.00 87.31 96 THR A C 1
ATOM 663 O O . THR A 1 96 ? 5.433 -3.582 10.905 1.00 87.31 96 THR A O 1
ATOM 666 N N . LEU A 1 97 ? 5.179 -2.018 9.311 1.00 87.19 97 LEU A N 1
ATOM 667 C CA . LEU A 1 97 ? 5.071 -0.885 10.225 1.00 87.19 97 LEU A CA 1
ATOM 668 C C . LEU A 1 97 ? 3.701 -0.843 10.913 1.00 87.19 97 LEU A C 1
ATOM 670 O O . LEU A 1 97 ? 3.635 -0.529 12.099 1.00 87.19 97 LEU A O 1
ATOM 674 N N . ALA A 1 98 ? 2.623 -1.192 10.208 1.00 87.38 98 ALA A N 1
ATOM 675 C CA . ALA A 1 98 ? 1.278 -1.278 10.778 1.00 87.38 98 ALA A CA 1
ATOM 676 C C . ALA A 1 98 ? 1.112 -2.472 11.737 1.00 87.38 98 ALA A C 1
ATOM 678 O O . ALA A 1 98 ? 0.383 -2.378 12.717 1.00 87.38 98 ALA A O 1
ATOM 679 N N . ALA A 1 99 ? 1.817 -3.578 11.492 1.00 91.12 99 ALA A N 1
ATOM 680 C CA . ALA A 1 99 ? 1.792 -4.791 12.311 1.00 91.12 99 ALA A CA 1
ATOM 681 C C . ALA A 1 99 ? 2.807 -4.773 13.471 1.00 91.12 99 ALA A C 1
ATOM 683 O O . ALA A 1 99 ? 3.005 -5.791 14.143 1.00 91.12 99 ALA A O 1
ATOM 684 N N . ARG A 1 100 ? 3.492 -3.645 13.703 1.00 93.75 100 ARG A N 1
ATOM 685 C CA . ARG A 1 100 ? 4.565 -3.575 14.699 1.00 93.75 100 ARG A CA 1
ATOM 686 C C . ARG A 1 100 ? 4.053 -3.628 16.137 1.00 93.75 100 ARG A C 1
ATOM 688 O O . ARG A 1 100 ? 2.950 -3.168 16.434 1.00 93.75 100 ARG A O 1
ATOM 695 N N . THR A 1 101 ? 4.888 -4.118 17.050 1.00 91.25 101 THR A N 1
ATOM 696 C CA . THR A 1 101 ? 4.619 -4.084 18.490 1.00 91.25 101 THR A CA 1
ATOM 697 C C . THR A 1 101 ? 4.294 -2.653 18.934 1.00 91.25 101 THR A C 1
ATOM 699 O O . THR A 1 101 ? 4.986 -1.698 18.578 1.00 91.25 101 THR A O 1
ATOM 702 N N . GLY A 1 102 ? 3.200 -2.497 19.683 1.00 89.88 102 GLY A N 1
ATOM 703 C CA . GLY A 1 102 ? 2.686 -1.194 20.121 1.00 89.88 102 GLY A CA 1
ATOM 704 C C . GLY A 1 102 ? 1.640 -0.554 19.199 1.00 89.88 102 GLY A C 1
ATOM 705 O O . GLY A 1 102 ? 1.045 0.444 19.597 1.00 89.88 102 GLY A O 1
ATOM 706 N N . VAL A 1 103 ? 1.365 -1.115 18.015 1.00 90.38 103 VAL A N 1
ATOM 707 C CA . VAL A 1 103 ? 0.205 -0.724 17.195 1.00 90.38 103 VAL A CA 1
ATOM 708 C C . VAL A 1 103 ? -0.942 -1.703 17.469 1.00 90.38 103 VAL A C 1
ATOM 710 O O . VAL A 1 103 ? -0.841 -2.874 17.094 1.00 90.38 103 VAL A O 1
ATOM 713 N N . PRO A 1 104 ? -2.015 -1.272 18.160 1.00 89.56 104 PRO A N 1
ATOM 714 C CA . PRO A 1 104 ? -3.138 -2.147 18.460 1.00 89.56 104 PRO A CA 1
ATOM 715 C C . PRO A 1 104 ? -3.970 -2.422 17.205 1.00 89.56 104 PRO A C 1
ATOM 717 O O . PRO A 1 104 ? -4.027 -1.610 16.279 1.00 89.56 104 PRO A O 1
ATOM 720 N N . ALA A 1 105 ? -4.670 -3.555 17.199 1.00 90.50 105 ALA A N 1
ATOM 721 C CA . ALA A 1 105 ? -5.675 -3.823 16.183 1.00 90.50 105 ALA A CA 1
ATOM 722 C C . ALA A 1 105 ? -6.796 -2.775 16.261 1.00 90.50 105 ALA A C 1
ATOM 724 O O . ALA A 1 105 ? -7.255 -2.423 17.347 1.00 90.50 105 ALA A O 1
ATOM 725 N N . ALA A 1 106 ? -7.286 -2.321 15.106 1.00 87.06 106 ALA A N 1
ATOM 726 C CA . ALA A 1 106 ? -8.405 -1.377 15.044 1.00 87.06 106 ALA A CA 1
ATOM 727 C C . ALA A 1 106 ? -9.717 -1.962 15.609 1.00 87.06 106 ALA A C 1
ATOM 729 O O . ALA A 1 106 ? -10.620 -1.224 15.996 1.00 87.06 106 ALA A O 1
ATOM 730 N N . ARG A 1 107 ? -9.826 -3.294 15.646 1.00 85.69 107 ARG A N 1
ATOM 731 C CA . ARG A 1 107 ? -10.951 -4.054 16.199 1.00 85.69 107 ARG A CA 1
ATOM 732 C C . ARG A 1 107 ? -10.460 -5.421 16.707 1.00 85.69 107 ARG A C 1
ATOM 734 O O . ARG A 1 107 ? -9.417 -5.872 16.229 1.00 85.69 107 ARG A O 1
ATOM 741 N N . PRO A 1 108 ? -11.177 -6.080 17.636 1.00 84.94 108 PRO A N 1
ATOM 742 C CA . PRO A 1 108 ? -10.712 -7.334 18.232 1.00 84.94 108 PRO A CA 1
ATOM 743 C C . PRO A 1 108 ? -10.731 -8.536 17.271 1.00 84.94 108 PRO A C 1
ATOM 745 O O . PRO A 1 108 ? -10.027 -9.512 17.511 1.00 84.94 108 PRO A O 1
ATOM 748 N N . GLU A 1 109 ? -11.490 -8.471 16.174 1.00 85.75 109 GLU A N 1
ATOM 749 C CA . GLU A 1 109 ? -11.675 -9.571 15.222 1.00 85.75 109 GLU A CA 1
ATOM 750 C C . GLU A 1 109 ? -11.226 -9.276 13.773 1.00 85.75 109 GLU A C 1
ATOM 752 O O . GLU A 1 109 ? -11.229 -8.145 13.284 1.00 85.75 109 GLU A O 1
ATOM 757 N N . GLY A 1 110 ? -10.924 -10.331 13.013 1.00 86.75 110 GLY A N 1
ATOM 758 C CA . GLY A 1 110 ? -10.602 -10.258 11.582 1.00 86.75 110 GLY A CA 1
ATOM 759 C C . GLY A 1 110 ? -9.105 -10.189 11.269 1.00 86.75 110 GLY A C 1
ATOM 760 O O . GLY A 1 110 ? -8.258 -10.324 12.148 1.00 86.75 110 GLY A O 1
ATOM 761 N N . LEU A 1 111 ? -8.777 -9.993 9.987 1.00 85.25 111 LEU A N 1
ATOM 762 C CA . LEU A 1 111 ? -7.412 -10.175 9.475 1.00 85.25 111 LEU A CA 1
ATOM 763 C C . LEU A 1 111 ? -6.382 -9.246 10.137 1.00 85.25 111 LEU A C 1
ATOM 765 O O . LEU A 1 111 ? -5.281 -9.685 10.453 1.00 85.25 111 LEU A O 1
ATOM 769 N N . GLY A 1 112 ? -6.749 -7.989 10.400 1.00 86.75 112 GLY A N 1
ATOM 770 C CA . GLY A 1 112 ? -5.870 -7.037 11.087 1.00 86.75 112 GLY A CA 1
ATOM 771 C C . GLY A 1 112 ? -5.548 -7.445 12.528 1.00 86.75 112 GLY A C 1
ATOM 772 O O . GLY A 1 112 ? -4.420 -7.262 12.969 1.00 86.75 112 GLY A O 1
ATOM 773 N N . ALA A 1 113 ? -6.498 -8.059 13.240 1.00 90.25 113 ALA A N 1
ATOM 774 C CA . ALA A 1 113 ? -6.276 -8.550 14.600 1.00 90.25 113 ALA A CA 1
ATOM 775 C C . ALA A 1 113 ? -5.307 -9.742 14.636 1.00 90.25 113 ALA A C 1
ATOM 777 O O . ALA A 1 113 ? -4.522 -9.859 15.569 1.00 90.25 113 ALA A O 1
ATOM 778 N N . ALA A 1 114 ? -5.306 -10.581 13.593 1.00 90.81 114 ALA A N 1
ATOM 779 C CA . ALA A 1 114 ? -4.408 -11.732 13.489 1.00 90.81 114 ALA A CA 1
ATOM 780 C C . ALA A 1 114 ? -2.924 -11.353 13.321 1.00 90.81 114 ALA A C 1
ATOM 782 O O . ALA A 1 114 ? -2.052 -12.178 13.581 1.00 90.81 114 ALA A O 1
ATOM 783 N N . VAL A 1 115 ? -2.632 -10.126 12.873 1.00 90.38 115 VAL A N 1
ATOM 784 C CA . VAL A 1 115 ? -1.262 -9.652 12.602 1.00 90.38 115 VAL A CA 1
ATOM 785 C C . VAL A 1 115 ? -0.860 -8.435 13.437 1.00 90.38 115 VAL A C 1
ATOM 787 O O . VAL A 1 115 ? 0.287 -8.004 13.371 1.00 90.38 115 VAL A O 1
ATOM 790 N N . ALA A 1 116 ? -1.764 -7.853 14.222 1.00 92.12 116 ALA A N 1
ATOM 791 C CA . ALA A 1 116 ? -1.443 -6.689 15.039 1.00 92.12 116 ALA A CA 1
ATOM 792 C C . ALA A 1 116 ? -0.399 -7.037 16.109 1.00 92.12 116 ALA A C 1
ATOM 794 O O . ALA A 1 116 ? -0.535 -8.013 16.844 1.00 92.12 116 ALA A O 1
ATOM 795 N N . GLY A 1 117 ? 0.651 -6.223 16.204 1.00 90.50 117 GLY A N 1
ATOM 796 C CA . GLY A 1 117 ? 1.691 -6.383 17.214 1.00 90.50 117 GLY A CA 1
ATOM 797 C C . GLY A 1 117 ? 2.638 -7.570 17.018 1.00 90.50 117 GLY A C 1
ATOM 798 O O . GLY A 1 117 ? 3.472 -7.793 17.890 1.00 90.50 117 GLY A O 1
ATOM 799 N N . VAL A 1 118 ? 2.559 -8.318 15.911 1.00 92.19 118 VAL A N 1
ATOM 800 C CA . VAL A 1 118 ? 3.416 -9.502 15.688 1.00 92.19 118 VAL A CA 1
ATOM 801 C C . VAL A 1 118 ? 4.834 -9.141 15.239 1.00 92.19 118 VAL A C 1
ATOM 803 O O . VAL A 1 118 ? 5.745 -9.957 15.365 1.00 92.19 118 VAL A O 1
ATOM 806 N N . VAL A 1 119 ? 5.043 -7.931 14.707 1.00 91.56 119 VAL A N 1
ATOM 807 C CA . VAL A 1 119 ? 6.345 -7.511 14.169 1.00 91.56 119 VAL A CA 1
ATOM 808 C C . VAL A 1 119 ? 7.129 -6.723 15.227 1.00 91.56 119 VAL A C 1
ATOM 810 O O . VAL A 1 119 ? 6.712 -5.638 15.623 1.00 91.56 119 VAL A O 1
ATOM 813 N N . PRO A 1 120 ? 8.298 -7.184 15.694 1.00 92.56 120 PRO A N 1
ATOM 814 C CA . PRO A 1 120 ? 9.103 -6.404 16.630 1.00 92.56 120 PRO A CA 1
ATOM 815 C C . PRO A 1 120 ? 9.635 -5.121 15.968 1.00 92.56 120 PRO A C 1
ATOM 817 O O . PRO A 1 120 ? 10.100 -5.153 14.825 1.00 92.56 120 PRO A O 1
ATOM 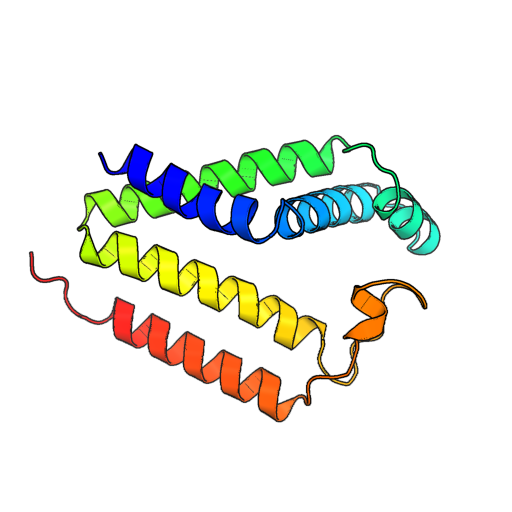820 N N . VAL A 1 121 ? 9.614 -3.994 16.696 1.00 91.38 121 VAL A N 1
ATOM 821 C CA . VAL A 1 121 ? 10.070 -2.676 16.192 1.00 91.38 121 VAL A CA 1
ATOM 822 C C . VAL A 1 121 ? 11.454 -2.721 15.525 1.00 91.38 121 VAL A C 1
ATOM 824 O O . VAL A 1 121 ? 11.567 -2.179 14.425 1.00 91.38 121 VAL A O 1
ATOM 827 N N . PRO A 1 122 ? 12.492 -3.379 16.088 1.00 91.12 122 PRO A N 1
ATOM 828 C CA . PRO A 1 122 ? 13.793 -3.458 15.425 1.00 91.12 122 PRO A CA 1
ATOM 829 C C . PRO A 1 122 ? 13.728 -4.135 14.052 1.00 91.12 122 PRO A C 1
ATOM 831 O O . PRO A 1 122 ? 14.376 -3.676 13.117 1.00 91.12 122 PRO A O 1
ATOM 834 N N . GLY A 1 123 ? 12.907 -5.181 13.907 1.00 87.62 123 GLY A N 1
ATOM 835 C CA . GLY A 1 123 ? 12.704 -5.868 12.631 1.00 87.62 123 GLY A CA 1
ATOM 836 C C . GLY A 1 123 ? 12.004 -4.979 11.603 1.00 87.62 123 GLY A C 1
ATOM 837 O O . GLY A 1 123 ? 12.461 -4.879 10.467 1.00 87.62 123 GLY A O 1
ATOM 838 N N . ALA A 1 124 ? 10.949 -4.268 12.013 1.00 87.44 124 ALA A N 1
ATOM 839 C CA . ALA A 1 124 ? 10.246 -3.326 11.139 1.00 87.44 124 ALA A CA 1
ATOM 840 C C . ALA A 1 124 ? 11.169 -2.191 10.653 1.00 87.44 124 ALA A C 1
ATOM 842 O O . ALA A 1 124 ? 11.170 -1.847 9.469 1.00 87.44 124 ALA A O 1
ATOM 843 N N . LEU A 1 125 ? 11.994 -1.637 11.551 1.00 88.88 125 LEU A N 1
ATOM 844 C CA . LEU A 1 125 ? 12.958 -0.588 11.216 1.00 88.88 125 LEU A CA 1
ATOM 845 C C . LEU A 1 125 ? 14.074 -1.101 10.306 1.00 88.88 125 LEU A C 1
ATOM 847 O O . LEU A 1 125 ? 14.380 -0.445 9.314 1.00 88.88 125 LEU A O 1
ATOM 851 N N . ALA A 1 126 ? 14.643 -2.274 10.598 1.00 87.50 126 ALA A N 1
ATOM 852 C CA . ALA A 1 126 ? 15.702 -2.864 9.787 1.00 87.50 126 ALA A CA 1
ATOM 853 C C . ALA A 1 126 ? 15.247 -3.062 8.335 1.00 87.50 126 ALA A C 1
ATOM 855 O O . ALA A 1 126 ? 15.891 -2.559 7.419 1.00 87.50 126 ALA A O 1
ATOM 856 N N . VAL A 1 127 ? 14.091 -3.700 8.125 1.00 85.75 127 VAL A N 1
ATOM 857 C C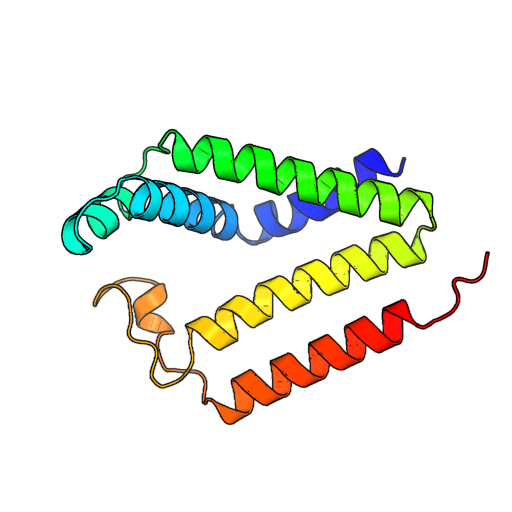A . VAL A 1 127 ? 13.551 -3.935 6.776 1.00 85.75 127 VAL A CA 1
ATOM 858 C C . VAL A 1 127 ? 13.239 -2.610 6.069 1.00 85.75 127 VAL A C 1
ATOM 860 O O . VAL A 1 127 ? 13.557 -2.457 4.889 1.00 85.75 127 VAL A O 1
ATOM 863 N N . THR A 1 128 ? 12.689 -1.624 6.786 1.00 86.50 128 THR A N 1
ATOM 864 C CA . THR A 1 128 ? 12.416 -0.288 6.230 1.00 86.50 128 THR A CA 1
ATOM 865 C C . THR A 1 128 ? 13.698 0.388 5.743 1.00 86.50 128 THR A C 1
ATOM 867 O O . THR A 1 128 ? 13.760 0.843 4.602 1.00 86.50 128 THR A O 1
ATOM 870 N N . VAL A 1 129 ? 14.745 0.409 6.573 1.00 87.94 129 VAL A N 1
ATOM 871 C CA . VAL A 1 129 ? 16.040 1.009 6.224 1.00 87.94 129 VAL A CA 1
ATOM 872 C C . VAL A 1 129 ? 16.684 0.281 5.047 1.00 87.94 129 VAL A C 1
ATOM 874 O O . VAL A 1 129 ? 17.146 0.935 4.114 1.00 87.94 129 VAL A O 1
ATOM 877 N N . THR A 1 130 ? 16.681 -1.055 5.041 1.00 84.75 130 THR A N 1
ATOM 878 C CA . THR A 1 130 ? 17.261 -1.849 3.948 1.00 84.75 130 THR A CA 1
ATOM 879 C C . THR A 1 130 ? 16.580 -1.562 2.613 1.00 84.75 130 THR A C 1
ATOM 881 O O . THR A 1 130 ? 17.265 -1.365 1.611 1.00 84.75 130 THR A O 1
ATOM 884 N N . VAL A 1 131 ? 15.248 -1.496 2.579 1.00 83.94 131 VAL A N 1
ATOM 885 C CA . VAL A 1 131 ? 14.512 -1.224 1.336 1.00 83.94 131 VAL A CA 1
ATOM 886 C C . VAL A 1 131 ? 14.712 0.218 0.870 1.00 83.94 131 VAL A C 1
ATOM 888 O O . VAL A 1 131 ? 14.906 0.432 -0.325 1.00 83.94 131 VAL A O 1
ATOM 891 N N . ILE A 1 132 ? 14.742 1.199 1.780 1.00 85.88 132 ILE A N 1
ATOM 892 C CA . ILE A 1 132 ? 15.063 2.593 1.429 1.00 85.88 132 ILE A CA 1
ATOM 893 C C . ILE A 1 132 ? 16.473 2.685 0.835 1.00 85.88 132 ILE A C 1
ATOM 895 O O . ILE A 1 132 ? 16.654 3.298 -0.216 1.00 85.88 132 ILE A O 1
ATOM 899 N N . ALA A 1 133 ? 17.463 2.047 1.464 1.00 84.38 133 ALA A N 1
ATOM 900 C CA . ALA A 1 133 ? 18.839 2.038 0.975 1.00 84.38 133 ALA A CA 1
ATOM 901 C C . ALA A 1 133 ? 18.952 1.370 -0.406 1.00 84.38 133 ALA A C 1
ATOM 903 O O . ALA A 1 133 ? 19.606 1.909 -1.296 1.00 84.38 133 ALA A O 1
ATOM 904 N N . ALA A 1 134 ? 18.271 0.239 -0.615 1.00 80.12 134 ALA A N 1
ATOM 905 C CA . ALA A 1 134 ? 18.247 -0.456 -1.900 1.00 80.12 134 ALA A CA 1
ATOM 906 C C . ALA A 1 134 ? 17.559 0.370 -3.002 1.00 80.12 134 ALA A C 1
ATOM 908 O O . ALA A 1 134 ? 18.061 0.439 -4.123 1.00 80.12 134 ALA A O 1
ATOM 909 N N . ALA A 1 135 ? 16.444 1.035 -2.687 1.00 81.25 135 ALA A N 1
ATOM 910 C CA . ALA A 1 135 ? 15.744 1.919 -3.616 1.00 81.25 135 ALA A CA 1
ATOM 911 C C . ALA A 1 135 ? 16.595 3.143 -3.992 1.00 81.25 135 ALA A C 1
ATOM 913 O O . ALA A 1 135 ? 16.688 3.489 -5.169 1.00 81.25 135 ALA A O 1
ATOM 914 N N . ALA A 1 136 ? 17.263 3.761 -3.013 1.00 81.50 136 ALA A N 1
ATOM 915 C CA . ALA A 1 136 ? 18.171 4.882 -3.240 1.00 81.50 136 ALA A CA 1
ATOM 916 C C . ALA A 1 136 ? 19.380 4.473 -4.096 1.00 81.50 136 ALA A C 1
ATOM 918 O O . ALA A 1 136 ? 19.717 5.168 -5.053 1.00 81.50 136 ALA A O 1
ATOM 919 N N . ALA A 1 137 ? 19.990 3.318 -3.809 1.00 77.69 137 ALA A N 1
ATOM 920 C CA . ALA A 1 137 ? 21.088 2.776 -4.606 1.00 77.69 137 ALA A CA 1
ATOM 921 C C . ALA A 1 137 ? 20.650 2.471 -6.047 1.00 77.69 137 ALA A C 1
ATOM 923 O O . ALA A 1 137 ? 21.351 2.830 -6.988 1.00 77.69 137 ALA A O 1
ATOM 924 N N . GLY A 1 138 ? 19.466 1.878 -6.230 1.00 70.44 138 GLY A N 1
ATOM 925 C CA . GLY A 1 138 ? 18.899 1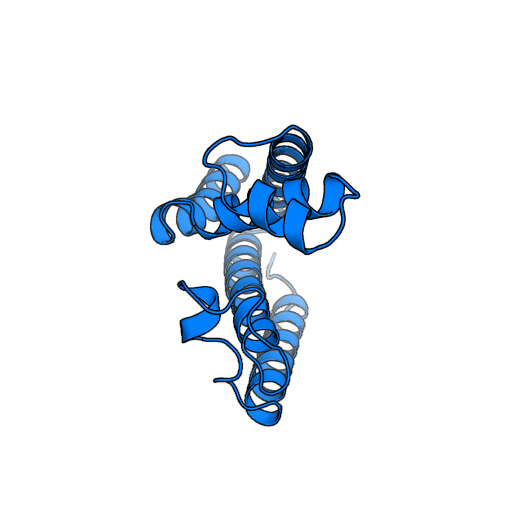.607 -7.551 1.00 70.44 138 GLY A CA 1
ATOM 926 C C . GLY A 1 138 ? 18.581 2.874 -8.353 1.00 70.44 138 GLY A C 1
ATOM 927 O O . GLY A 1 138 ? 18.775 2.889 -9.565 1.00 70.44 138 GLY A O 1
ATOM 928 N N . GLY A 1 139 ? 18.139 3.947 -7.688 1.00 69.75 139 GLY A N 1
ATOM 929 C CA . GLY A 1 139 ? 17.907 5.253 -8.314 1.00 69.75 139 GLY A CA 1
ATOM 930 C C . GLY A 1 139 ? 19.189 6.026 -8.644 1.00 69.75 139 GLY A C 1
ATOM 931 O O . GLY A 1 139 ? 19.188 6.838 -9.567 1.00 69.75 139 GLY A O 1
ATOM 932 N N . ALA A 1 140 ? 20.281 5.763 -7.920 1.00 67.12 140 ALA A N 1
ATOM 933 C CA . ALA A 1 140 ? 21.584 6.391 -8.128 1.00 67.12 140 ALA A CA 1
ATOM 934 C C . ALA A 1 140 ? 22.409 5.746 -9.254 1.00 67.12 140 ALA A C 1
ATOM 936 O O . ALA A 1 140 ? 23.394 6.338 -9.694 1.00 67.12 140 ALA A O 1
ATOM 937 N N . LEU A 1 141 ? 22.029 4.554 -9.733 1.00 62.22 141 LEU A N 1
ATOM 938 C CA . LEU A 1 141 ? 22.671 3.944 -10.894 1.00 62.22 141 LEU A CA 1
ATOM 939 C C . LEU A 1 141 ? 22.400 4.827 -12.126 1.00 62.22 141 LEU A C 1
ATOM 941 O O . LEU A 1 141 ? 21.235 4.975 -12.518 1.00 62.22 141 LEU A O 1
ATOM 945 N N . PRO A 1 142 ? 23.432 5.430 -12.752 1.00 57.12 142 PRO A N 1
ATOM 946 C CA . PRO A 1 142 ? 23.240 6.174 -13.985 1.00 57.12 142 PRO A CA 1
ATOM 947 C C . PRO A 1 142 ? 22.637 5.213 -15.005 1.00 57.12 142 PRO A C 1
ATOM 949 O O . PRO A 1 142 ? 23.198 4.159 -15.303 1.00 57.12 142 PRO A O 1
ATOM 952 N N . GLY A 1 143 ? 21.435 5.546 -15.475 1.00 54.06 143 GLY A N 1
ATOM 953 C CA . GLY A 1 143 ? 20.766 4.743 -16.488 1.00 54.06 143 GLY A CA 1
ATOM 954 C C . GLY A 1 143 ? 21.663 4.710 -17.713 1.00 54.06 143 GLY A C 1
ATOM 955 O O . GLY A 1 143 ? 21.947 5.768 -18.268 1.00 54.06 143 GLY A O 1
ATOM 956 N N . ALA A 1 144 ? 22.128 3.519 -18.090 1.00 43.75 144 ALA A N 1
ATOM 957 C CA . ALA A 1 144 ? 22.699 3.299 -19.406 1.00 43.75 144 ALA A CA 1
ATOM 958 C C . ALA A 1 144 ? 21.629 3.727 -20.420 1.00 43.75 144 ALA A C 1
ATOM 960 O O . ALA A 1 144 ? 20.552 3.124 -20.469 1.00 43.75 144 ALA A O 1
ATOM 961 N N . GLY A 1 145 ? 21.884 4.864 -21.071 1.00 44.06 145 GLY A N 1
ATOM 962 C CA . GLY A 1 145 ? 21.101 5.356 -22.199 1.00 44.06 145 GLY A CA 1
ATOM 963 C C . GLY A 1 145 ? 21.275 4.467 -23.414 1.00 44.06 145 GLY A C 1
ATOM 964 O O . GLY A 1 145 ? 22.322 3.782 -23.496 1.00 44.06 145 GLY A O 1
#